Protein AF-A0A9D7YEZ4-F1 (afdb_monomer_lite)

Structure (mmCIF, N/CA/C/O backbone):
data_AF-A0A9D7YEZ4-F1
#
_entry.id   AF-A0A9D7YEZ4-F1
#
loop_
_atom_site.group_PDB
_atom_site.id
_atom_site.type_symbol
_atom_site.label_atom_id
_atom_site.label_alt_id
_atom_site.label_comp_id
_atom_site.label_asym_id
_atom_site.label_entity_id
_atom_site.label_seq_id
_atom_site.pdbx_PDB_ins_code
_atom_site.Cartn_x
_atom_site.Cartn_y
_atom_site.Cartn_z
_atom_site.occupancy
_atom_site.B_iso_or_equiv
_atom_site.auth_seq_id
_atom_site.auth_comp_id
_atom_site.auth_asym_id
_atom_site.auth_atom_id
_atom_site.pdbx_PDB_model_num
ATOM 1 N N . MET A 1 1 ? -25.980 9.505 -4.778 1.00 52.50 1 MET A N 1
ATOM 2 C CA . MET A 1 1 ? -24.551 9.150 -4.918 1.00 52.50 1 MET A CA 1
ATOM 3 C C . MET A 1 1 ? -24.246 9.021 -6.404 1.00 52.50 1 MET A C 1
ATOM 5 O O . MET A 1 1 ? -25.086 8.489 -7.119 1.00 52.50 1 MET A O 1
ATOM 9 N N . ARG A 1 2 ? -23.132 9.576 -6.894 1.00 62.50 2 ARG A N 1
ATOM 10 C CA . ARG A 1 2 ? -22.724 9.450 -8.304 1.00 62.50 2 ARG A CA 1
ATOM 11 C C . ARG A 1 2 ? -21.907 8.166 -8.451 1.00 62.50 2 ARG A C 1
ATOM 13 O O . ARG A 1 2 ? -20.919 8.016 -7.741 1.00 62.50 2 ARG A O 1
ATOM 20 N N . GLU A 1 3 ? -22.290 7.281 -9.367 1.00 63.75 3 GLU A N 1
ATOM 21 C CA . GLU A 1 3 ? -21.461 6.121 -9.703 1.00 63.75 3 GLU A CA 1
ATOM 22 C C . GLU A 1 3 ? -20.181 6.556 -10.440 1.00 63.75 3 GLU A C 1
ATOM 24 O O . GLU A 1 3 ? -20.234 7.465 -11.280 1.00 63.75 3 GLU A O 1
ATOM 29 N N . PRO A 1 4 ? -19.026 5.933 -10.148 1.00 65.00 4 PRO A N 1
ATOM 30 C CA . PRO A 1 4 ? -17.792 6.218 -10.863 1.00 65.00 4 PRO A CA 1
ATOM 31 C C . PRO A 1 4 ? -17.918 5.813 -12.331 1.00 65.00 4 PRO A C 1
ATOM 33 O O . PRO A 1 4 ? -18.404 4.729 -12.661 1.00 65.00 4 PRO A O 1
ATOM 36 N N . THR A 1 5 ? -17.435 6.678 -13.218 1.00 77.75 5 THR A N 1
ATOM 37 C CA . THR A 1 5 ? -17.322 6.371 -14.648 1.00 77.75 5 THR A CA 1
ATOM 38 C C . THR A 1 5 ? -16.279 5.275 -14.882 1.00 77.75 5 THR A C 1
ATOM 40 O O . THR A 1 5 ? -15.349 5.110 -14.093 1.00 77.75 5 THR A O 1
ATOM 43 N N . ASP A 1 6 ? -16.389 4.521 -15.977 1.00 74.62 6 ASP A N 1
ATOM 44 C CA . ASP A 1 6 ? -15.476 3.395 -16.245 1.00 74.62 6 ASP A CA 1
ATOM 45 C C . ASP A 1 6 ? -14.001 3.821 -16.345 1.00 74.62 6 ASP A C 1
ATOM 47 O O . ASP A 1 6 ? -13.102 3.076 -15.953 1.00 74.62 6 ASP A O 1
ATOM 51 N N . GLY A 1 7 ? -13.749 5.058 -16.787 1.00 72.38 7 GLY A N 1
ATOM 52 C CA . GLY A 1 7 ? -12.418 5.662 -16.767 1.00 72.38 7 GLY A CA 1
ATOM 53 C C . GLY A 1 7 ? -11.890 5.902 -15.351 1.00 72.38 7 GLY A C 1
ATOM 54 O O . GLY A 1 7 ? -10.725 5.624 -15.091 1.00 72.38 7 GLY A O 1
ATOM 55 N N . GLU A 1 8 ? -12.737 6.357 -14.424 1.00 69.94 8 GLU A N 1
ATOM 56 C CA . GLU A 1 8 ? -12.372 6.540 -13.011 1.00 69.94 8 GLU A CA 1
ATOM 57 C C . GLU A 1 8 ? -12.089 5.195 -12.339 1.00 69.94 8 GLU A C 1
ATOM 5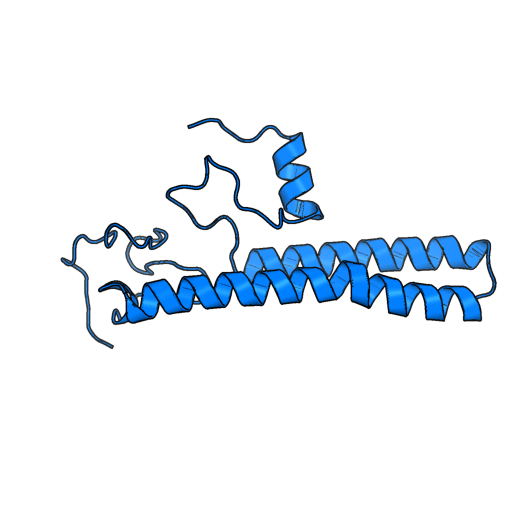9 O O . GLU A 1 8 ? -11.089 5.079 -11.644 1.00 69.94 8 GLU A O 1
ATOM 64 N N . LYS A 1 9 ? -12.874 4.151 -12.639 1.00 68.50 9 LYS A N 1
ATOM 65 C CA . LYS A 1 9 ? -12.625 2.786 -12.139 1.00 68.50 9 LYS A CA 1
ATOM 66 C C . LYS A 1 9 ? -11.270 2.236 -12.598 1.00 68.50 9 LYS A C 1
ATOM 68 O O . LYS A 1 9 ? -10.541 1.649 -11.803 1.00 68.50 9 LYS A O 1
ATOM 73 N N . LEU A 1 10 ? -10.916 2.434 -13.871 1.00 66.25 10 LEU A N 1
ATOM 74 C CA . LEU A 1 10 ? -9.612 2.037 -14.420 1.00 66.25 10 LEU A CA 1
ATOM 75 C C . LEU A 1 10 ? -8.458 2.817 -13.781 1.00 66.25 10 LEU A C 1
ATOM 77 O O . LEU A 1 10 ? -7.414 2.245 -13.469 1.00 66.25 10 LEU A O 1
ATOM 81 N N . LEU A 1 11 ? -8.647 4.119 -13.569 1.00 68.44 11 LEU A N 1
ATOM 82 C CA . LEU A 1 11 ? -7.656 4.984 -12.936 1.00 68.44 11 LEU A CA 1
ATOM 83 C C . LEU A 1 11 ? -7.490 4.645 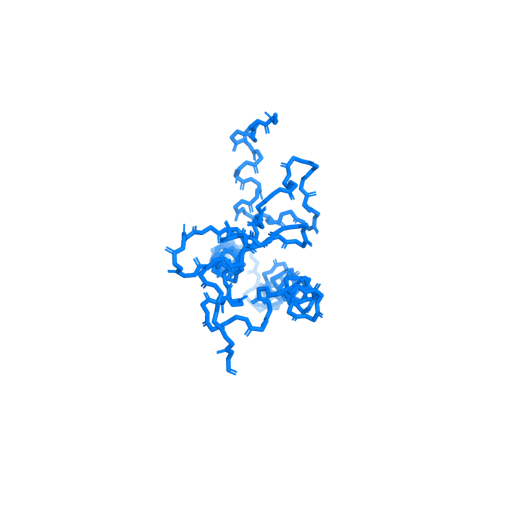-11.451 1.00 68.44 11 LEU A C 1
ATOM 85 O O . LEU A 1 11 ? -6.368 4.627 -10.959 1.00 68.44 11 LEU A O 1
ATOM 89 N N . ASP A 1 12 ? -8.565 4.294 -10.753 1.00 66.75 12 ASP A N 1
ATOM 90 C CA . ASP A 1 12 ? -8.516 3.838 -9.366 1.00 66.75 12 ASP A CA 1
ATOM 91 C C . ASP A 1 12 ? -7.806 2.483 -9.258 1.00 66.75 12 ASP A C 1
ATOM 93 O O . ASP A 1 12 ? -6.930 2.320 -8.411 1.00 66.75 12 ASP A O 1
ATOM 97 N N . LEU A 1 13 ? -8.077 1.548 -10.174 1.00 64.38 13 LEU A N 1
ATOM 98 C CA . LEU A 1 13 ? -7.395 0.251 -10.218 1.00 64.38 13 LEU A CA 1
ATOM 99 C C . LEU A 1 13 ? -5.882 0.397 -10.461 1.00 64.38 13 LEU A C 1
ATOM 101 O O . LEU A 1 13 ? -5.073 -0.321 -9.875 1.00 64.38 13 LEU A O 1
ATOM 105 N N . PHE A 1 14 ? -5.492 1.333 -11.326 1.00 61.03 14 PHE A N 1
ATOM 106 C CA . PHE A 1 14 ? -4.113 1.468 -11.792 1.00 61.03 14 PHE A CA 1
ATOM 107 C C . PHE A 1 14 ? -3.278 2.432 -10.945 1.00 61.03 14 PHE A C 1
ATOM 109 O O . PHE A 1 14 ? -2.138 2.166 -10.552 1.00 61.03 14 PHE A O 1
ATOM 116 N N . LEU A 1 15 ? -3.846 3.594 -10.655 1.00 63.03 15 LEU A N 1
ATOM 117 C CA . LEU A 1 15 ? -3.177 4.731 -10.042 1.00 63.03 15 LEU A CA 1
ATOM 118 C C . LEU A 1 15 ? -3.546 4.913 -8.577 1.00 63.03 15 LEU A C 1
ATOM 120 O O . LEU A 1 15 ? -2.834 5.686 -7.948 1.00 63.03 15 LEU A O 1
ATOM 124 N N . LEU A 1 16 ? -4.510 4.141 -8.038 1.00 64.31 16 LEU A N 1
ATOM 125 C CA . LEU A 1 16 ? -5.082 4.250 -6.688 1.00 64.31 16 LEU A CA 1
ATOM 126 C C . LEU A 1 16 ? -5.070 5.696 -6.186 1.00 64.31 16 LEU A C 1
ATOM 128 O O . LEU A 1 16 ? -4.062 6.206 -5.686 1.00 64.31 16 LEU A O 1
ATOM 132 N N . ARG A 1 17 ? -6.197 6.378 -6.356 1.00 62.81 17 ARG A N 1
ATOM 133 C CA . ARG A 1 17 ? -6.315 7.804 -6.074 1.00 62.81 17 ARG A CA 1
ATOM 134 C C . ARG A 1 17 ? -5.810 8.125 -4.667 1.00 62.81 17 ARG A C 1
ATOM 136 O O . ARG A 1 17 ? -6.326 7.658 -3.660 1.00 62.81 17 ARG A O 1
ATOM 143 N N . THR A 1 18 ? -4.814 8.999 -4.579 1.00 56.22 18 THR A N 1
ATOM 144 C CA . THR A 1 18 ? -4.239 9.398 -3.285 1.00 56.22 18 THR A CA 1
ATOM 145 C C . THR A 1 18 ? -5.225 10.153 -2.392 1.00 56.22 18 THR A C 1
ATOM 147 O O . THR A 1 18 ? -4.981 10.261 -1.189 1.00 56.22 18 THR A O 1
ATOM 150 N N . LYS A 1 19 ? -6.319 10.664 -2.970 1.00 57.22 19 LYS A N 1
ATOM 151 C CA . LYS A 1 19 ? -7.478 11.217 -2.271 1.00 57.22 19 LYS A CA 1
ATOM 152 C C . LYS A 1 19 ? -8.703 10.356 -2.533 1.00 57.22 19 LYS A C 1
ATOM 154 O O . LYS A 1 19 ? -8.983 10.015 -3.682 1.00 57.22 19 LYS A O 1
ATOM 159 N N . GLU A 1 20 ? -9.441 10.080 -1.469 1.00 60.03 20 GLU A N 1
ATOM 160 C CA . GLU A 1 20 ? -10.773 9.499 -1.570 1.00 60.03 20 GLU A CA 1
ATOM 161 C C . GLU A 1 20 ? -11.687 10.436 -2.367 1.00 60.03 20 GLU A C 1
ATOM 163 O O . GLU A 1 20 ? -11.615 11.659 -2.200 1.00 60.03 20 GLU A O 1
ATOM 168 N N . PRO A 1 21 ? -12.502 9.896 -3.280 1.00 61.09 21 PRO A N 1
ATOM 169 C CA . PRO A 1 21 ? -13.488 10.694 -3.984 1.00 61.09 21 PRO A CA 1
ATOM 170 C C . PRO A 1 21 ? -14.594 11.163 -3.025 1.00 61.09 21 PRO A C 1
ATOM 172 O O . PRO A 1 21 ? -14.966 10.440 -2.108 1.00 61.09 21 PRO A O 1
ATOM 175 N N . GLU A 1 22 ? -15.179 12.339 -3.271 1.00 55.97 22 GLU A N 1
ATOM 176 C CA . GLU A 1 22 ? -16.247 12.928 -2.431 1.00 55.97 22 GLU A CA 1
ATOM 177 C C . GLU A 1 22 ? -17.498 12.044 -2.268 1.00 55.97 22 GLU A C 1
ATOM 179 O O . GLU A 1 22 ? -18.296 12.278 -1.369 1.00 55.97 22 GLU A O 1
ATOM 184 N N . TYR A 1 23 ? -17.685 11.028 -3.115 1.00 58.69 23 TYR A N 1
ATOM 185 C CA . TYR A 1 23 ? -18.801 10.083 -3.021 1.00 58.69 23 TYR A CA 1
ATOM 186 C C . TYR A 1 23 ? -18.509 8.851 -2.144 1.00 58.69 23 TYR A C 1
ATOM 188 O O . TYR A 1 23 ? -19.416 8.056 -1.919 1.00 58.69 23 TYR A O 1
ATOM 196 N N . ALA A 1 24 ? -17.277 8.669 -1.659 1.00 56.94 24 ALA A N 1
ATOM 197 C CA . ALA A 1 24 ? -16.859 7.543 -0.818 1.00 56.94 24 ALA A CA 1
ATOM 198 C C . ALA A 1 24 ? -17.088 7.820 0.678 1.00 56.94 24 ALA A C 1
ATOM 200 O O . ALA A 1 24 ? -16.169 7.701 1.484 1.00 56.94 24 ALA A O 1
ATOM 201 N N . VAL A 1 25 ? -18.297 8.255 1.036 1.00 54.38 25 VAL A N 1
ATOM 202 C CA . VAL A 1 25 ? -18.615 8.685 2.409 1.00 54.38 25 VAL A CA 1
ATOM 203 C C . VAL A 1 25 ? -18.767 7.482 3.353 1.00 54.38 25 VAL A C 1
ATOM 205 O O . VAL A 1 25 ? -18.259 7.527 4.469 1.00 54.38 25 VAL A O 1
ATOM 208 N N . ASP A 1 26 ? -19.342 6.373 2.870 1.00 53.59 26 ASP A N 1
ATOM 209 C CA . ASP A 1 26 ? -19.787 5.263 3.734 1.00 53.59 26 ASP A CA 1
ATOM 210 C C . ASP A 1 26 ? -18.978 3.960 3.603 1.00 53.59 26 ASP A C 1
ATOM 212 O O . ASP A 1 26 ? -19.196 3.011 4.349 1.00 53.59 26 ASP A O 1
ATOM 216 N N . MET A 1 27 ? -18.022 3.878 2.672 1.00 54.56 27 MET A N 1
ATOM 217 C CA . MET A 1 27 ? -17.270 2.641 2.420 1.00 54.56 27 MET A CA 1
ATOM 218 C C . MET A 1 27 ? -15.796 2.929 2.111 1.00 54.56 27 MET A C 1
ATOM 220 O O . MET A 1 27 ? -15.498 3.742 1.229 1.00 54.56 27 MET A O 1
ATOM 224 N N . PRO A 1 28 ? -14.849 2.268 2.802 1.00 59.72 28 PRO A N 1
ATOM 225 C CA . PRO A 1 28 ? -13.434 2.412 2.521 1.00 59.72 28 PRO A CA 1
ATOM 226 C C . PRO A 1 28 ? -13.140 1.862 1.124 1.00 59.72 28 PRO A C 1
ATOM 228 O O . PRO A 1 28 ? -13.265 0.672 0.852 1.00 59.72 28 PRO A O 1
ATOM 231 N N . PHE A 1 29 ? -12.719 2.748 0.223 1.00 61.00 29 PHE A N 1
ATOM 232 C CA . PHE A 1 29 ? -12.324 2.379 -1.142 1.00 61.00 29 PHE A CA 1
ATOM 233 C C . PHE A 1 29 ? -11.026 1.556 -1.192 1.00 61.00 29 PHE A C 1
ATOM 235 O O . PHE A 1 29 ? -10.739 0.892 -2.190 1.00 61.00 29 PHE A O 1
ATOM 242 N N . TYR A 1 30 ? -10.230 1.598 -0.122 1.00 69.12 30 TYR A N 1
ATOM 243 C CA . TYR A 1 30 ? -8.909 0.986 -0.057 1.00 69.12 30 TYR A CA 1
ATOM 244 C C . TYR A 1 30 ? -8.867 -0.057 1.053 1.00 69.12 30 TYR A C 1
ATOM 246 O O . TYR A 1 30 ? -8.979 0.280 2.225 1.00 69.12 30 TYR A O 1
ATOM 254 N N . THR A 1 31 ? -8.667 -1.317 0.675 1.00 80.06 31 THR A N 1
ATOM 255 C CA . THR A 1 31 ? -8.305 -2.400 1.589 1.00 80.06 31 THR A CA 1
ATOM 256 C C . THR A 1 31 ? -6.820 -2.686 1.425 1.00 80.06 31 THR A C 1
ATOM 258 O O . THR A 1 31 ? -6.214 -2.376 0.396 1.00 80.06 31 THR A O 1
ATOM 261 N N . THR A 1 32 ? -6.203 -3.331 2.409 1.00 84.00 32 THR A N 1
ATOM 262 C CA . THR A 1 32 ? -4.823 -3.825 2.234 1.00 84.00 32 THR A CA 1
ATOM 263 C C . THR A 1 32 ? -4.678 -4.697 0.984 1.00 84.00 32 THR A C 1
ATOM 265 O O . THR A 1 32 ? -3.686 -4.570 0.266 1.00 84.00 32 THR A O 1
ATOM 268 N N . GLY A 1 33 ? -5.688 -5.513 0.665 1.00 81.94 33 GLY A N 1
ATOM 269 C CA . GLY A 1 33 ? -5.733 -6.304 -0.563 1.00 81.94 33 GLY A CA 1
ATOM 270 C C . GLY A 1 33 ? -5.669 -5.452 -1.834 1.00 81.94 33 GLY A C 1
ATOM 271 O O . GLY A 1 33 ? -4.849 -5.733 -2.710 1.00 81.94 33 GLY A O 1
ATOM 272 N N . SER A 1 34 ? -6.471 -4.385 -1.935 1.00 82.19 34 SER A N 1
ATOM 273 C CA . SER A 1 34 ? -6.456 -3.514 -3.120 1.00 82.19 34 SER A CA 1
ATOM 274 C C . SER A 1 34 ? -5.156 -2.710 -3.244 1.00 82.19 34 SER A C 1
ATOM 276 O O . SER A 1 34 ? -4.641 -2.548 -4.353 1.00 82.19 34 SER A O 1
ATOM 278 N N . ILE A 1 35 ? -4.561 -2.300 -2.118 1.00 85.75 35 ILE A N 1
ATOM 279 C CA . ILE A 1 35 ? -3.247 -1.640 -2.079 1.00 85.75 35 ILE A CA 1
ATOM 280 C C . ILE A 1 35 ? -2.159 -2.565 -2.639 1.00 85.75 35 ILE A C 1
ATOM 282 O O . ILE A 1 35 ? -1.384 -2.158 -3.511 1.00 85.75 35 ILE A O 1
ATOM 286 N N . VAL A 1 36 ? -2.112 -3.819 -2.176 1.00 87.38 36 VAL A N 1
ATOM 287 C CA . VAL A 1 36 ? -1.132 -4.811 -2.642 1.00 87.38 36 VAL A CA 1
ATOM 288 C C . VAL A 1 36 ? -1.357 -5.156 -4.115 1.00 87.38 36 VAL A C 1
ATOM 290 O O . VAL A 1 36 ? -0.395 -5.199 -4.884 1.00 87.38 36 VAL A O 1
ATOM 293 N N . ALA A 1 37 ? -2.608 -5.348 -4.540 1.00 86.31 37 ALA A N 1
ATOM 294 C CA . ALA A 1 37 ? -2.936 -5.674 -5.926 1.00 86.31 37 ALA A CA 1
ATOM 295 C C . ALA A 1 37 ? -2.458 -4.589 -6.904 1.00 86.31 37 ALA A C 1
ATOM 297 O O . ALA A 1 37 ? -1.806 -4.896 -7.905 1.00 86.31 37 ALA A O 1
ATOM 298 N N . ALA A 1 38 ? -2.706 -3.315 -6.596 1.00 84.06 38 ALA A N 1
ATOM 299 C CA . ALA A 1 38 ? -2.241 -2.217 -7.438 1.00 84.06 38 ALA A CA 1
ATOM 300 C C . ALA A 1 38 ? -0.711 -2.085 -7.441 1.00 84.06 38 ALA A C 1
ATOM 302 O O . ALA A 1 38 ? -0.121 -1.777 -8.477 1.00 84.06 38 ALA A O 1
ATOM 303 N N . ALA A 1 39 ? -0.048 -2.338 -6.306 1.00 88.38 39 ALA A N 1
ATOM 304 C CA . ALA A 1 39 ? 1.412 -2.344 -6.234 1.00 88.38 39 ALA A CA 1
ATOM 305 C C . ALA A 1 39 ? 2.007 -3.407 -7.172 1.00 88.38 39 ALA A C 1
ATOM 307 O O . ALA A 1 39 ? 2.891 -3.101 -7.974 1.00 88.38 39 ALA A O 1
ATOM 308 N N . LEU A 1 40 ? 1.473 -4.633 -7.128 1.00 89.69 40 LEU A N 1
ATOM 309 C CA . LEU A 1 40 ? 1.883 -5.724 -8.014 1.00 89.69 40 LEU A CA 1
ATOM 310 C C . LEU A 1 40 ? 1.632 -5.387 -9.487 1.00 89.69 40 LEU A C 1
ATOM 312 O O . LEU A 1 40 ? 2.513 -5.600 -10.319 1.00 89.69 40 LEU A O 1
ATOM 316 N N . MET A 1 41 ? 0.472 -4.808 -9.807 1.00 89.12 41 MET A N 1
ATOM 317 C CA . MET A 1 41 ? 0.141 -4.392 -11.170 1.00 89.12 41 MET A CA 1
ATOM 318 C C . MET A 1 41 ? 1.140 -3.356 -11.707 1.00 89.12 41 MET A C 1
ATOM 320 O O . MET A 1 41 ? 1.647 -3.509 -12.818 1.00 89.12 41 MET A O 1
ATOM 324 N N . ARG A 1 42 ? 1.499 -2.340 -10.910 1.00 86.62 42 ARG A N 1
ATOM 325 C CA . ARG A 1 42 ? 2.507 -1.336 -11.296 1.00 86.62 42 ARG A CA 1
ATOM 326 C C . ARG A 1 42 ? 3.873 -1.959 -11.511 1.00 86.62 42 ARG A C 1
ATOM 328 O O . ARG A 1 42 ? 4.513 -1.671 -12.516 1.00 86.62 42 ARG A O 1
ATOM 335 N N . VAL A 1 43 ? 4.311 -2.820 -10.595 1.00 90.62 43 VAL A N 1
ATOM 336 C CA . VAL A 1 43 ? 5.603 -3.508 -10.709 1.00 90.62 43 VAL A CA 1
ATOM 337 C C . VAL A 1 43 ? 5.652 -4.361 -11.975 1.00 90.62 43 VAL A C 1
ATOM 339 O O . VAL A 1 43 ? 6.640 -4.295 -12.703 1.00 90.62 43 VAL A O 1
ATOM 342 N N . ALA A 1 44 ? 4.583 -5.096 -12.291 1.00 91.94 44 ALA A N 1
ATOM 343 C CA . ALA A 1 44 ? 4.503 -5.895 -13.510 1.00 91.94 44 ALA A CA 1
ATOM 344 C C . ALA A 1 44 ? 4.635 -5.026 -14.773 1.00 91.94 44 ALA A C 1
ATOM 346 O O . ALA A 1 44 ? 5.434 -5.329 -15.658 1.00 91.94 44 ALA A O 1
ATOM 347 N N . ILE A 1 45 ? 3.912 -3.908 -14.834 1.00 91.50 45 ILE A N 1
ATOM 348 C CA . ILE A 1 45 ? 3.919 -3.008 -15.995 1.00 91.50 45 ILE A CA 1
ATOM 349 C C . ILE A 1 45 ? 5.262 -2.300 -16.151 1.00 91.50 45 ILE A C 1
ATOM 351 O O . ILE A 1 45 ? 5.805 -2.244 -17.253 1.00 91.50 45 ILE A O 1
ATOM 355 N N . LEU A 1 46 ? 5.829 -1.803 -15.054 1.00 91.94 46 LEU A N 1
ATOM 356 C CA . LEU A 1 46 ? 7.154 -1.187 -15.048 1.00 91.94 46 LEU A CA 1
ATOM 357 C C . LEU A 1 46 ? 8.246 -2.197 -15.419 1.00 91.94 46 LEU A C 1
ATOM 359 O O . LEU A 1 46 ? 9.189 -1.840 -16.125 1.00 91.94 46 LEU A O 1
ATOM 363 N N . GLY A 1 47 ? 8.104 -3.456 -15.000 1.00 91.81 47 GLY A N 1
ATOM 364 C CA . GLY A 1 47 ? 8.985 -4.551 -15.398 1.00 91.81 47 GLY A CA 1
ATOM 365 C C . GLY A 1 47 ? 8.950 -4.794 -16.907 1.00 91.81 47 GLY A C 1
ATOM 366 O O . GLY A 1 47 ? 9.994 -4.770 -17.557 1.00 91.81 47 GLY A O 1
ATOM 367 N N . VAL A 1 48 ? 7.753 -4.939 -17.487 1.00 94.31 48 VAL A N 1
ATOM 368 C CA . VAL A 1 48 ? 7.576 -5.102 -18.942 1.00 94.31 48 VAL A CA 1
ATOM 369 C C . VAL A 1 48 ? 8.118 -3.891 -19.708 1.00 94.31 48 VAL A C 1
ATOM 371 O O . VAL A 1 48 ? 8.848 -4.059 -20.685 1.00 94.31 48 VAL A O 1
ATOM 374 N N . ALA A 1 49 ? 7.834 -2.672 -19.243 1.00 93.12 49 ALA A N 1
ATOM 375 C CA . ALA A 1 49 ? 8.342 -1.447 -19.855 1.00 93.12 49 ALA A CA 1
ATOM 376 C C . ALA A 1 49 ? 9.876 -1.377 -19.817 1.00 93.12 49 ALA A C 1
ATOM 378 O O . ALA A 1 49 ? 10.501 -0.987 -20.801 1.00 93.12 49 ALA A O 1
ATOM 379 N N . SER A 1 50 ? 10.490 -1.812 -18.713 1.00 92.62 50 SER A N 1
ATOM 380 C CA . SER A 1 50 ? 11.949 -1.863 -18.568 1.00 92.62 50 SER A CA 1
ATOM 381 C C . SER A 1 50 ? 12.580 -2.880 -19.523 1.00 92.62 50 SER A C 1
ATOM 383 O O . SER A 1 50 ? 13.609 -2.587 -20.130 1.00 92.62 50 SER A O 1
ATOM 385 N N . ILE A 1 51 ? 11.949 -4.044 -19.724 1.00 93.00 51 ILE A N 1
ATOM 386 C CA . ILE A 1 51 ? 12.407 -5.040 -20.706 1.00 93.00 51 ILE A CA 1
ATOM 387 C C . ILE A 1 51 ? 12.365 -4.451 -22.119 1.00 93.00 51 ILE A C 1
ATOM 389 O O . ILE A 1 51 ? 13.358 -4.528 -22.840 1.00 93.00 51 ILE A O 1
ATOM 393 N N . ILE A 1 52 ? 11.258 -3.812 -22.503 1.00 93.94 52 ILE A N 1
ATOM 394 C CA . ILE A 1 52 ? 11.134 -3.161 -23.814 1.00 93.94 52 ILE A CA 1
ATOM 395 C C . ILE A 1 52 ? 12.201 -2.071 -23.974 1.00 93.94 52 ILE A C 1
ATOM 397 O O . ILE A 1 52 ? 12.877 -2.033 -24.998 1.00 93.94 52 ILE A O 1
ATOM 401 N N . LEU A 1 53 ? 12.413 -1.230 -22.956 1.00 92.88 53 LEU A N 1
ATOM 402 C CA . LEU A 1 53 ? 13.402 -0.149 -22.994 1.00 92.88 53 LEU A CA 1
ATOM 403 C C . LEU A 1 53 ? 14.837 -0.670 -23.174 1.00 92.88 53 LEU A C 1
ATOM 405 O O . LEU A 1 53 ? 15.639 -0.035 -23.858 1.00 92.88 53 LEU A O 1
ATOM 409 N N . SER A 1 54 ? 15.147 -1.850 -22.624 1.00 93.25 54 SER A N 1
ATOM 410 C CA . SER A 1 54 ? 16.463 -2.489 -22.769 1.00 93.25 54 SER A CA 1
ATOM 411 C C . SER A 1 54 ? 16.821 -2.873 -24.209 1.00 93.25 54 SER A C 1
ATOM 413 O O . SER A 1 54 ? 17.994 -3.066 -24.506 1.00 93.25 54 SER A O 1
ATOM 415 N N . GLN A 1 55 ? 15.848 -2.918 -25.126 1.00 92.94 55 GLN A N 1
ATOM 416 C CA . GLN A 1 55 ? 16.116 -3.130 -26.554 1.00 92.94 55 GLN A CA 1
ATOM 417 C C . GLN A 1 55 ? 16.694 -1.892 -27.255 1.00 92.94 55 GLN A C 1
ATOM 419 O O . GLN A 1 55 ? 17.289 -2.019 -28.322 1.00 92.94 55 GLN A O 1
ATOM 424 N N . TRP A 1 56 ? 16.528 -0.703 -26.667 1.00 92.31 56 TRP A N 1
ATOM 425 C CA . TRP A 1 56 ? 16.893 0.579 -27.281 1.00 92.31 56 TRP A CA 1
ATOM 426 C C . TRP A 1 56 ? 18.052 1.280 -26.564 1.00 92.31 56 TRP A C 1
ATOM 428 O O . TRP A 1 56 ? 18.665 2.187 -27.123 1.00 92.31 56 TRP A O 1
ATOM 438 N N . MET A 1 57 ? 18.343 0.898 -25.318 1.00 91.12 57 MET A N 1
ATOM 439 C CA . MET A 1 57 ? 19.314 1.555 -24.441 1.00 91.12 57 MET A CA 1
ATOM 440 C C . MET A 1 57 ? 20.249 0.543 -23.777 1.00 91.12 57 MET A C 1
ATOM 442 O O . MET A 1 57 ? 19.880 -0.609 -23.573 1.00 91.12 57 MET A O 1
ATOM 446 N N . ASP A 1 58 ? 21.432 1.003 -23.353 1.00 93.00 58 ASP A N 1
ATOM 447 C CA . ASP A 1 58 ? 22.382 0.185 -22.590 1.00 93.00 58 ASP A CA 1
ATOM 448 C C . ASP A 1 58 ? 21.719 -0.468 -21.369 1.00 93.00 58 ASP A C 1
ATOM 450 O O . ASP A 1 58 ? 21.184 0.224 -20.493 1.00 93.00 58 ASP A O 1
ATOM 454 N N . SER A 1 59 ? 21.854 -1.791 -21.252 1.00 89.50 59 SER A N 1
ATOM 455 C CA . SER A 1 59 ? 21.258 -2.587 -20.174 1.00 89.50 59 SER A CA 1
ATOM 456 C C . SER A 1 59 ? 21.626 -2.075 -18.780 1.00 89.50 59 SER A C 1
ATOM 458 O O . SER A 1 59 ? 20.782 -2.057 -17.890 1.00 89.50 59 SER A O 1
ATOM 460 N N . THR A 1 60 ? 22.855 -1.583 -18.588 1.00 92.62 60 THR A N 1
ATOM 461 C CA . THR A 1 60 ? 23.302 -1.010 -17.308 1.00 92.62 60 THR A CA 1
ATOM 462 C C . THR A 1 60 ? 22.516 0.246 -16.931 1.00 92.62 60 THR A C 1
ATOM 464 O O . THR A 1 60 ? 22.153 0.421 -15.770 1.00 92.62 60 THR A O 1
ATOM 467 N N . LYS A 1 61 ? 22.223 1.125 -17.899 1.00 92.31 61 LYS A N 1
ATOM 468 C CA . LYS A 1 61 ? 21.447 2.352 -17.652 1.00 92.31 61 LYS A CA 1
ATOM 469 C C . LYS A 1 61 ? 19.983 2.017 -17.388 1.00 92.31 61 LYS A C 1
ATOM 471 O O . LYS A 1 61 ? 19.397 2.561 -16.455 1.00 92.31 61 LYS A O 1
ATOM 476 N N . VAL A 1 62 ? 19.418 1.097 -18.172 1.00 93.31 62 VAL A N 1
ATOM 477 C CA . VAL A 1 62 ? 18.035 0.635 -17.997 1.00 93.31 62 VAL A CA 1
ATOM 478 C C . VAL A 1 62 ? 17.846 -0.045 -16.647 1.00 93.31 62 VAL A C 1
ATOM 480 O O . VAL A 1 62 ? 16.841 0.205 -15.995 1.00 93.31 62 VAL A O 1
ATOM 483 N N . TRP A 1 63 ? 18.822 -0.824 -16.178 1.00 90.75 63 TRP A N 1
ATOM 484 C CA . TRP A 1 63 ? 18.775 -1.453 -14.858 1.00 90.75 63 TRP A CA 1
ATOM 485 C C . TRP A 1 63 ? 18.642 -0.430 -13.723 1.00 90.75 63 TRP A C 1
ATOM 487 O O . TRP A 1 63 ? 17.741 -0.531 -12.890 1.00 90.75 63 TRP A O 1
ATOM 497 N N . TRP A 1 64 ? 19.502 0.594 -13.712 1.00 93.06 64 TRP A N 1
ATOM 498 C CA . TRP A 1 64 ? 19.431 1.663 -12.712 1.00 93.06 64 TRP A CA 1
ATOM 499 C C . TRP A 1 64 ? 18.132 2.461 -12.806 1.00 93.06 64 TRP A C 1
ATOM 501 O O . TRP A 1 64 ? 17.511 2.743 -11.780 1.00 93.06 64 TRP A O 1
ATOM 511 N N . PHE A 1 65 ? 17.698 2.786 -14.026 1.00 92.69 65 PHE A N 1
ATOM 512 C CA . PHE A 1 65 ? 16.438 3.485 -14.244 1.00 92.69 65 PHE A CA 1
ATOM 513 C C . PHE A 1 65 ? 15.253 2.666 -13.718 1.00 92.69 65 PHE A C 1
ATOM 515 O O . PHE A 1 65 ? 14.458 3.177 -12.935 1.00 92.69 65 PHE A O 1
ATOM 522 N N . ALA A 1 66 ? 15.193 1.374 -14.048 1.00 92.50 66 ALA A N 1
ATOM 523 C CA . ALA A 1 66 ? 14.154 0.458 -13.595 1.00 92.50 66 ALA A CA 1
ATOM 524 C C . ALA A 1 66 ? 14.080 0.378 -12.065 1.00 92.50 66 ALA A C 1
ATOM 526 O O . ALA A 1 66 ? 12.984 0.439 -11.516 1.00 92.50 66 ALA A O 1
ATOM 527 N N . MET A 1 67 ? 15.217 0.303 -11.363 1.00 92.94 67 MET A N 1
ATOM 528 C CA . MET A 1 67 ? 15.240 0.292 -9.893 1.00 92.94 67 MET A CA 1
ATOM 529 C C . MET A 1 67 ? 14.643 1.567 -9.294 1.00 92.94 67 MET A C 1
ATOM 531 O O . MET A 1 67 ? 13.786 1.493 -8.412 1.00 92.94 67 MET A O 1
ATOM 535 N N . ILE A 1 68 ? 15.045 2.734 -9.804 1.00 94.38 68 ILE A N 1
ATOM 536 C CA . ILE A 1 68 ? 14.523 4.023 -9.335 1.00 94.38 68 ILE A CA 1
ATOM 537 C C . ILE A 1 68 ? 13.023 4.124 -9.626 1.00 94.38 68 ILE A C 1
ATOM 539 O O . ILE A 1 68 ? 12.250 4.505 -8.750 1.00 94.38 68 ILE A O 1
ATOM 543 N N . THR A 1 69 ? 12.589 3.754 -10.832 1.00 91.31 69 THR A N 1
ATOM 544 C CA . THR A 1 69 ? 11.181 3.832 -11.233 1.00 91.31 69 THR A CA 1
ATOM 545 C C . THR A 1 69 ? 10.306 2.848 -10.458 1.00 91.31 69 THR A C 1
ATOM 547 O O . THR A 1 69 ? 9.232 3.229 -9.996 1.00 91.31 69 THR A O 1
ATOM 550 N N . LEU A 1 70 ? 10.753 1.607 -10.256 1.00 91.56 70 LEU A N 1
ATOM 551 C CA . LEU A 1 70 ? 10.029 0.612 -9.459 1.00 91.56 70 LEU A CA 1
ATOM 552 C C . LEU A 1 70 ? 9.862 1.068 -8.012 1.00 91.56 70 LEU A C 1
ATOM 554 O O . LEU A 1 70 ? 8.781 0.916 -7.443 1.00 91.56 70 LEU A O 1
ATOM 558 N N . TRP A 1 71 ? 10.895 1.673 -7.428 1.00 90.62 71 TRP A N 1
ATOM 559 C CA . TRP A 1 71 ? 10.799 2.205 -6.077 1.00 90.62 71 TRP A CA 1
ATOM 560 C C . TRP A 1 71 ? 9.878 3.431 -6.011 1.00 90.62 71 TRP A C 1
ATOM 562 O O . TRP A 1 71 ? 8.927 3.439 -5.234 1.00 90.62 71 TRP A O 1
ATOM 572 N N . ALA A 1 72 ? 10.103 4.436 -6.863 1.00 89.81 72 ALA A N 1
ATOM 573 C CA . ALA A 1 72 ? 9.387 5.710 -6.816 1.00 89.81 72 ALA A CA 1
ATOM 574 C C . ALA A 1 72 ? 7.917 5.614 -7.263 1.00 89.81 72 ALA A C 1
ATOM 576 O O . ALA A 1 72 ? 7.064 6.299 -6.706 1.00 89.81 72 ALA A O 1
ATOM 577 N N . ILE A 1 73 ? 7.611 4.783 -8.264 1.00 88.69 73 ILE A N 1
ATOM 578 C CA . ILE A 1 73 ? 6.269 4.684 -8.863 1.00 88.69 73 ILE A CA 1
ATOM 579 C C . ILE A 1 73 ? 5.547 3.398 -8.444 1.00 88.69 73 ILE A C 1
ATOM 581 O O . ILE A 1 73 ? 4.321 3.380 -8.356 1.00 88.69 73 ILE A O 1
ATOM 585 N N . GLY A 1 74 ? 6.271 2.315 -8.161 1.00 87.25 74 GLY A N 1
ATOM 586 C CA . GLY A 1 74 ? 5.671 1.070 -7.680 1.00 87.25 74 GLY A CA 1
ATOM 587 C C . GLY A 1 74 ? 5.473 1.082 -6.166 1.00 87.25 74 GLY A C 1
ATOM 588 O O . GLY A 1 74 ? 4.343 1.104 -5.677 1.00 87.25 74 GLY A O 1
ATOM 589 N N . VAL A 1 75 ? 6.586 1.075 -5.430 1.00 87.94 75 VAL A N 1
ATOM 590 C CA . VAL A 1 75 ? 6.607 0.812 -3.981 1.00 87.94 75 VAL A CA 1
ATOM 591 C C . VAL A 1 75 ? 6.176 2.024 -3.157 1.00 87.94 75 VAL A C 1
ATOM 593 O O . VAL A 1 75 ? 5.300 1.904 -2.302 1.00 87.94 75 VAL A O 1
ATOM 596 N N . PHE A 1 76 ? 6.750 3.199 -3.413 1.00 88.12 76 PHE A N 1
ATOM 597 C CA . PHE A 1 76 ? 6.496 4.413 -2.636 1.00 88.12 76 PHE A CA 1
ATOM 598 C C . PHE A 1 76 ? 5.004 4.793 -2.526 1.00 88.12 76 PHE A C 1
ATOM 600 O O . PHE A 1 76 ? 4.533 5.004 -1.405 1.00 88.12 76 PHE A O 1
ATOM 607 N N . PRO A 1 77 ? 4.205 4.830 -3.614 1.00 85.56 77 PRO A N 1
ATOM 608 C CA . PRO A 1 77 ? 2.785 5.155 -3.492 1.00 85.56 77 PRO A CA 1
ATOM 609 C C . PRO A 1 77 ? 1.975 4.055 -2.797 1.00 85.56 77 PRO A C 1
ATOM 611 O O . PRO A 1 77 ? 0.946 4.356 -2.197 1.00 85.56 77 PRO A O 1
ATOM 614 N N . ALA A 1 78 ? 2.398 2.790 -2.867 1.00 86.94 78 ALA A N 1
ATOM 615 C CA . ALA A 1 78 ? 1.752 1.713 -2.118 1.00 86.94 78 ALA A CA 1
ATOM 616 C C . ALA A 1 78 ? 2.000 1.872 -0.611 1.00 86.94 78 ALA A C 1
ATOM 618 O O . ALA A 1 78 ? 1.062 1.791 0.179 1.00 86.94 78 ALA A O 1
ATOM 619 N N . TRP A 1 79 ? 3.238 2.190 -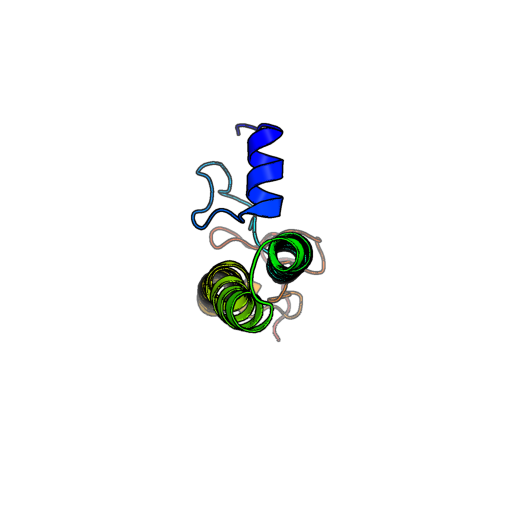0.226 1.00 88.56 79 TRP A N 1
ATOM 620 C CA . TRP A 1 79 ? 3.604 2.468 1.162 1.00 88.56 79 TRP A CA 1
ATOM 621 C C . TRP A 1 79 ? 2.844 3.671 1.738 1.00 88.56 79 TRP A C 1
ATOM 623 O O . TRP A 1 79 ? 2.239 3.562 2.802 1.00 88.56 79 TRP A O 1
ATOM 633 N N . LEU A 1 80 ? 2.786 4.788 1.004 1.00 88.31 80 LEU A N 1
ATOM 634 C CA . LEU A 1 80 ? 2.060 5.986 1.440 1.00 88.31 80 LEU A CA 1
ATOM 635 C C . LEU A 1 80 ? 0.565 5.712 1.677 1.00 88.31 80 LEU A C 1
ATOM 637 O O . LEU A 1 80 ? -0.031 6.234 2.617 1.00 88.31 80 LEU A O 1
ATOM 641 N N . GLN A 1 81 ? -0.054 4.901 0.821 1.00 83.69 81 GLN A N 1
ATOM 642 C CA . GLN A 1 81 ? -1.458 4.524 0.980 1.00 83.69 81 GLN A CA 1
ATOM 643 C C . GLN A 1 81 ? -1.681 3.561 2.135 1.00 83.69 81 GLN A C 1
ATOM 645 O O . GLN A 1 81 ? -2.640 3.730 2.882 1.00 83.69 81 GLN A O 1
ATOM 650 N N . TYR A 1 82 ? -0.785 2.590 2.305 1.00 87.69 82 TYR A N 1
ATOM 651 C CA . TYR A 1 82 ? -0.819 1.690 3.447 1.00 87.69 82 TYR A CA 1
ATOM 652 C C . TYR A 1 82 ? -0.772 2.471 4.763 1.00 87.69 82 TYR A C 1
ATOM 654 O O . TYR A 1 82 ? -1.572 2.212 5.657 1.00 87.69 82 TYR A O 1
ATOM 662 N N . GLN A 1 83 ? 0.093 3.484 4.849 1.00 89.75 83 GLN A N 1
ATOM 663 C CA . GLN A 1 83 ? 0.190 4.331 6.032 1.00 89.75 83 GLN A CA 1
ATOM 664 C C . GLN A 1 83 ? -1.112 5.100 6.308 1.00 89.75 83 GLN A C 1
ATOM 666 O O . GLN A 1 83 ? -1.610 5.067 7.428 1.00 89.75 83 GLN A O 1
ATOM 671 N N . ARG A 1 84 ? -1.731 5.707 5.287 1.00 85.75 84 ARG A N 1
ATOM 672 C CA . ARG A 1 84 ? -3.030 6.396 5.440 1.00 85.75 84 ARG A CA 1
ATOM 673 C C . ARG A 1 84 ? -4.171 5.460 5.829 1.00 85.75 84 ARG A C 1
ATOM 675 O O . ARG A 1 84 ? -5.031 5.845 6.616 1.00 85.75 84 ARG A O 1
ATOM 682 N N . PHE A 1 85 ? -4.201 4.257 5.259 1.00 86.44 85 PHE A N 1
ATOM 683 C CA . PHE A 1 85 ? -5.171 3.234 5.642 1.00 86.44 85 PHE A CA 1
ATOM 684 C C . PHE A 1 85 ? -4.994 2.867 7.117 1.00 86.44 85 PHE A C 1
ATOM 686 O O . PHE A 1 85 ? -5.964 2.852 7.868 1.00 86.44 85 PHE A O 1
ATOM 693 N N . HIS A 1 86 ? -3.751 2.663 7.554 1.00 88.56 86 HIS A N 1
ATOM 694 C CA . HIS A 1 86 ? -3.450 2.342 8.943 1.00 88.56 86 HIS A CA 1
ATOM 695 C C . HIS A 1 86 ? -3.874 3.460 9.907 1.00 88.56 86 HIS A C 1
ATOM 697 O O . HIS A 1 86 ? -4.553 3.179 10.886 1.00 88.56 86 HIS A O 1
ATOM 703 N N . GLU A 1 87 ? -3.592 4.726 9.580 1.00 88.75 87 GLU A N 1
ATOM 704 C CA . GLU A 1 87 ? -4.043 5.888 10.366 1.00 88.75 87 GLU A CA 1
ATOM 705 C C . GLU A 1 87 ? -5.578 5.965 10.488 1.00 88.75 87 GLU A C 1
ATOM 707 O O . GLU A 1 87 ? -6.111 6.408 11.506 1.00 88.75 87 GLU A O 1
ATOM 712 N N . LYS A 1 88 ? -6.323 5.555 9.452 1.00 84.75 88 LYS A N 1
ATOM 713 C CA . LYS A 1 88 ? -7.794 5.489 9.504 1.00 84.75 88 LYS A CA 1
ATOM 714 C C . LYS A 1 88 ? -8.284 4.356 10.395 1.00 84.75 88 LYS A C 1
ATOM 716 O O . LYS A 1 88 ? -9.202 4.565 11.184 1.00 84.75 88 LYS A O 1
ATOM 721 N N . ILE A 1 89 ? -7.672 3.182 10.277 1.00 87.81 89 ILE A N 1
ATOM 722 C CA . ILE A 1 89 ? -7.981 2.028 11.121 1.00 87.81 89 ILE A CA 1
ATOM 723 C C . ILE A 1 89 ? -7.692 2.332 12.587 1.00 87.81 89 ILE A C 1
ATOM 725 O O . ILE A 1 89 ? -8.502 1.977 13.436 1.00 87.81 89 ILE A O 1
ATOM 729 N N . GLU A 1 90 ? -6.590 3.013 12.887 1.00 88.50 90 GLU A N 1
ATOM 730 C CA . GLU A 1 90 ? -6.240 3.436 14.245 1.00 88.50 90 GLU A CA 1
ATOM 731 C C . GLU A 1 90 ? -7.327 4.351 14.826 1.00 88.50 90 GLU A C 1
ATOM 733 O O . GLU A 1 90 ? -7.857 4.072 15.896 1.00 88.50 90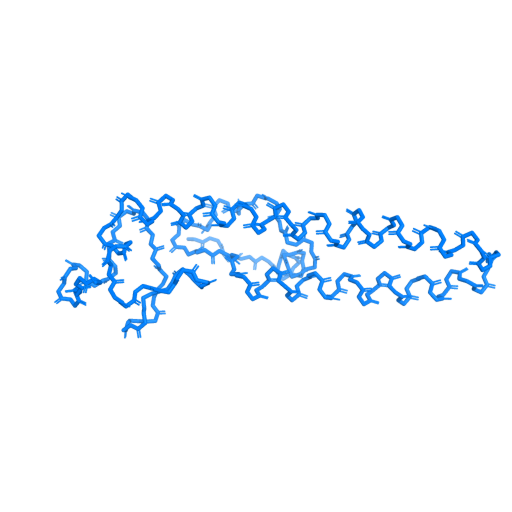 GLU A O 1
ATOM 738 N N . LYS A 1 91 ? -7.797 5.345 14.058 1.00 87.00 91 LYS A N 1
ATOM 739 C CA . LYS A 1 91 ? -8.926 6.202 14.468 1.00 87.00 91 LYS A CA 1
ATOM 740 C C . LYS A 1 91 ? -10.217 5.427 14.732 1.00 87.00 91 LYS A C 1
ATOM 742 O O . LYS A 1 91 ? -10.913 5.741 15.693 1.00 87.00 91 LYS A O 1
ATOM 747 N N . ILE A 1 92 ? -10.541 4.433 13.904 1.00 85.81 92 ILE A N 1
ATOM 748 C CA . ILE A 1 92 ? -11.711 3.564 14.126 1.00 85.81 92 ILE A CA 1
ATOM 749 C C . ILE A 1 92 ? -11.504 2.722 15.387 1.00 85.81 92 ILE A C 1
ATOM 751 O O . ILE A 1 92 ? -12.434 2.534 16.169 1.00 85.81 92 ILE A O 1
ATOM 755 N N . THR A 1 93 ? -10.286 2.223 15.587 1.00 86.81 93 THR A N 1
ATOM 756 C CA . THR A 1 93 ? -9.948 1.334 16.699 1.00 86.81 93 THR A CA 1
ATOM 757 C C . THR A 1 93 ? -10.034 2.058 18.042 1.00 86.81 93 THR A C 1
ATOM 759 O O . THR A 1 93 ? -10.602 1.512 18.984 1.00 86.81 93 THR A O 1
ATOM 762 N N . ASP A 1 94 ? -9.553 3.299 18.103 1.00 86.94 94 ASP A N 1
ATOM 763 C CA . ASP A 1 94 ? -9.538 4.107 19.325 1.00 86.94 94 ASP A CA 1
ATOM 764 C C . ASP A 1 94 ? -10.845 4.885 19.549 1.00 86.94 94 ASP A C 1
ATOM 766 O O . ASP A 1 94 ? -11.203 5.198 20.684 1.00 86.94 94 ASP A O 1
ATOM 770 N N . GLY A 1 95 ? -11.554 5.230 18.470 1.00 82.38 95 GLY A N 1
ATOM 771 C CA . GLY A 1 95 ? -12.697 6.144 18.498 1.00 82.38 95 GLY A CA 1
ATOM 772 C C . GLY A 1 95 ? -14.075 5.487 18.456 1.00 82.38 95 GLY A C 1
ATOM 773 O O . GLY A 1 95 ? -15.069 6.192 18.621 1.00 82.38 95 GLY A O 1
ATOM 774 N N . THR A 1 96 ? -14.174 4.172 18.222 1.00 86.00 96 THR A N 1
ATOM 775 C CA . THR A 1 96 ? -15.468 3.495 18.020 1.00 86.00 96 THR A CA 1
ATOM 776 C C . THR A 1 96 ? -15.611 2.212 18.835 1.00 86.00 96 THR A C 1
ATOM 778 O O . THR A 1 96 ? -14.636 1.523 19.133 1.00 86.00 96 THR A O 1
ATOM 781 N N . LEU A 1 97 ? -16.861 1.825 19.120 1.00 85.44 97 LEU A N 1
ATOM 782 C CA . LEU A 1 97 ? -17.182 0.527 19.730 1.00 85.44 97 LEU A CA 1
ATOM 783 C C . LEU A 1 97 ? -16.651 -0.645 18.890 1.00 85.44 97 LEU A C 1
ATOM 785 O O . LEU A 1 97 ? -16.160 -1.631 19.438 1.00 85.44 97 LEU A O 1
ATOM 789 N N . CYS A 1 98 ? -16.688 -0.531 17.559 1.00 85.81 98 CYS A N 1
ATOM 790 C CA . CYS A 1 98 ? -16.198 -1.572 16.655 1.00 85.81 98 CYS A CA 1
ATOM 791 C C . CYS A 1 98 ? -14.704 -1.864 16.846 1.00 85.81 98 CYS A C 1
ATOM 793 O O . CYS A 1 98 ? -14.290 -3.010 16.693 1.00 85.81 98 CYS A O 1
ATOM 795 N N . GLY A 1 99 ? -13.908 -0.872 17.247 1.00 85.81 99 GLY A N 1
ATOM 796 C CA . GLY A 1 99 ? -12.484 -1.037 17.532 1.00 85.81 99 GLY A CA 1
ATOM 797 C C . GLY A 1 99 ? -12.166 -2.076 18.607 1.00 85.81 99 GLY A C 1
ATOM 798 O O . GLY A 1 99 ? -11.233 -2.871 18.460 1.00 85.81 99 GLY A O 1
ATOM 799 N N . ALA A 1 100 ? -12.999 -2.120 19.648 1.00 88.00 100 ALA A N 1
ATOM 800 C CA . ALA A 1 100 ? -12.912 -3.075 20.749 1.00 88.00 100 ALA A CA 1
ATOM 801 C C . ALA A 1 100 ? -13.637 -4.408 20.465 1.00 88.00 100 ALA A C 1
ATOM 803 O O . ALA A 1 100 ? -13.601 -5.313 21.298 1.00 88.00 100 ALA A O 1
ATOM 804 N N . CYS A 1 101 ? -14.286 -4.543 19.302 1.00 90.75 101 CYS A N 1
ATOM 805 C CA . CYS A 1 101 ? -15.088 -5.711 18.956 1.00 90.75 101 CYS A CA 1
ATOM 806 C C . CYS A 1 101 ? -14.225 -6.888 18.476 1.00 90.75 101 CYS A C 1
ATOM 808 O O . CYS A 1 101 ? -13.346 -6.740 17.617 1.00 90.75 101 CYS A O 1
ATOM 810 N N . ARG A 1 102 ? -14.523 -8.102 18.948 1.00 91.25 102 ARG A N 1
ATOM 811 C CA . ARG A 1 102 ? -13.880 -9.345 18.485 1.00 91.25 102 ARG A CA 1
ATOM 812 C C . ARG A 1 102 ? -14.098 -9.616 16.997 1.00 91.25 102 ARG A C 1
ATOM 814 O O . ARG A 1 102 ? -13.235 -10.205 16.349 1.00 91.25 102 ARG A O 1
ATOM 821 N N . HIS A 1 103 ? -15.214 -9.147 16.448 1.00 91.12 103 HIS A N 1
ATOM 822 C CA . HIS A 1 103 ? -15.602 -9.381 15.057 1.00 91.12 103 HIS A CA 1
ATOM 823 C C . HIS A 1 103 ? -15.060 -8.341 14.073 1.00 91.12 103 HIS A C 1
ATOM 825 O O . HIS A 1 103 ? -15.284 -8.469 12.871 1.00 91.12 103 HIS A O 1
ATOM 831 N N . PHE A 1 104 ? -14.338 -7.323 14.547 1.00 90.50 104 PHE A N 1
ATOM 832 C CA . PHE A 1 104 ? -13.749 -6.319 13.670 1.00 90.50 104 PHE A CA 1
ATOM 833 C C . PHE A 1 104 ? -12.445 -6.816 13.038 1.00 90.50 104 PHE A C 1
ATOM 835 O O . PHE A 1 104 ? -11.493 -7.167 13.740 1.00 90.50 104 PHE A O 1
ATOM 842 N N . ASN A 1 105 ? -12.394 -6.789 11.705 1.00 88.94 105 ASN A N 1
ATOM 843 C CA . ASN A 1 105 ? -11.217 -7.092 10.905 1.00 88.94 105 ASN A CA 1
ATOM 844 C C . ASN A 1 105 ? -10.545 -5.793 10.429 1.00 88.94 105 ASN A C 1
ATOM 846 O O . ASN A 1 105 ? -11.016 -5.132 9.503 1.00 88.94 105 ASN A O 1
ATOM 850 N N . ALA A 1 106 ? -9.402 -5.468 11.034 1.00 86.62 106 ALA A N 1
ATOM 851 C CA . ALA A 1 106 ? -8.613 -4.272 10.735 1.00 86.62 106 ALA A CA 1
ATOM 852 C C . ALA A 1 106 ? -8.001 -4.260 9.319 1.00 86.62 106 ALA A C 1
ATOM 854 O O . ALA A 1 106 ? -7.764 -3.200 8.752 1.00 86.62 106 ALA A O 1
ATOM 855 N N . THR A 1 107 ? -7.745 -5.426 8.726 1.00 85.56 107 THR A N 1
ATOM 856 C CA . THR A 1 107 ? -7.092 -5.569 7.413 1.00 85.56 107 THR A CA 1
ATOM 857 C C . THR A 1 107 ? -8.003 -5.119 6.267 1.00 85.56 107 THR A C 1
ATOM 859 O O . THR A 1 107 ? -7.528 -4.531 5.291 1.00 85.56 107 THR A O 1
ATOM 862 N N . ASN A 1 108 ? -9.308 -5.359 6.419 1.00 82.38 108 ASN A N 1
ATOM 863 C CA . ASN A 1 108 ? -10.343 -5.037 5.434 1.00 82.38 108 ASN A CA 1
ATOM 864 C C . ASN A 1 108 ? -11.350 -3.985 5.934 1.00 82.38 108 ASN A C 1
ATOM 866 O O . ASN A 1 108 ? -12.295 -3.688 5.216 1.00 82.38 108 ASN A O 1
ATOM 870 N N . GLN A 1 109 ? -11.165 -3.436 7.143 1.00 86.81 109 GLN A N 1
ATOM 871 C CA . GLN A 1 109 ? -12.090 -2.486 7.778 1.00 86.81 109 GLN A CA 1
ATOM 872 C C . GLN A 1 109 ? -13.543 -3.004 7.814 1.00 86.81 109 GLN A C 1
ATOM 874 O O . GLN A 1 109 ? -14.479 -2.298 7.447 1.00 86.81 109 GLN A O 1
ATOM 879 N N . LEU A 1 110 ? -13.728 -4.260 8.222 1.00 88.56 110 LEU A N 1
ATOM 880 C CA . LEU A 1 110 ? -14.977 -5.003 8.018 1.00 88.56 110 LEU A CA 1
ATOM 881 C C . LEU A 1 110 ? -15.480 -5.635 9.325 1.00 88.56 110 LEU A C 1
ATOM 883 O O . LEU A 1 110 ? -14.679 -6.086 10.149 1.00 88.56 110 LEU A O 1
ATOM 887 N N . CYS A 1 111 ? -16.798 -5.698 9.502 1.00 88.31 111 CYS A N 1
ATOM 888 C CA . CYS A 1 111 ? -17.451 -6.501 10.532 1.00 88.31 111 CYS A CA 1
ATOM 889 C C . CYS A 1 111 ? -17.690 -7.925 10.014 1.00 88.31 111 CYS A C 1
ATOM 891 O O . CYS A 1 111 ? -18.514 -8.124 9.130 1.00 88.31 111 CYS A O 1
ATOM 893 N N . MET A 1 112 ? -17.027 -8.930 10.590 1.00 89.38 112 MET A N 1
ATOM 894 C CA . MET A 1 112 ? -17.092 -10.324 10.111 1.00 89.38 112 MET A CA 1
ATOM 895 C C . MET A 1 112 ? -18.463 -11.008 10.266 1.00 89.38 112 MET A C 1
ATOM 897 O O . MET A 1 112 ? -18.633 -12.121 9.782 1.00 89.38 112 MET A O 1
ATOM 901 N N . ILE A 1 113 ? -19.414 -10.404 10.987 1.00 90.12 113 ILE A N 1
ATOM 902 C CA . ILE A 1 113 ? -20.774 -10.950 11.142 1.00 90.12 113 ILE A CA 1
ATOM 903 C C . ILE A 1 113 ? -21.681 -10.481 10.005 1.00 90.12 113 ILE A C 1
ATOM 905 O O . ILE A 1 113 ? -22.428 -11.274 9.443 1.00 90.12 113 ILE A O 1
ATOM 909 N N . LEU A 1 114 ? -21.640 -9.179 9.714 1.00 87.25 114 LEU A N 1
ATOM 910 C CA . LEU A 1 114 ? -22.542 -8.528 8.762 1.00 87.25 114 LEU A CA 1
ATOM 911 C C . LEU A 1 114 ? -21.916 -8.360 7.373 1.00 87.25 114 LEU A C 1
ATOM 913 O O . LEU A 1 114 ? -22.598 -7.923 6.454 1.00 87.25 114 LEU A O 1
ATOM 917 N N . ASP A 1 115 ? -20.624 -8.673 7.230 1.00 86.25 115 ASP A N 1
ATOM 918 C CA . ASP A 1 115 ? -19.815 -8.424 6.031 1.00 86.25 115 ASP A CA 1
ATOM 919 C C . ASP A 1 115 ? -19.888 -6.966 5.535 1.00 86.25 115 ASP A C 1
ATOM 921 O O . ASP A 1 115 ? -19.715 -6.663 4.354 1.00 86.25 115 ASP A O 1
ATOM 925 N N . GLU A 1 116 ? -20.110 -6.040 6.470 1.00 84.44 116 GLU A N 1
ATOM 926 C CA . GLU A 1 116 ? -20.252 -4.611 6.212 1.00 84.44 116 GLU A CA 1
ATOM 927 C C . GLU A 1 116 ? -19.015 -3.839 6.678 1.00 84.44 116 GLU A C 1
ATOM 929 O O . GLU A 1 116 ? -18.363 -4.193 7.671 1.00 84.44 116 GLU A O 1
ATOM 934 N N . HIS A 1 117 ? -18.671 -2.778 5.948 1.00 83.75 117 HIS A N 1
ATOM 935 C CA . HIS A 1 117 ? -17.532 -1.941 6.294 1.00 83.75 117 HIS A CA 1
ATOM 936 C C . HIS A 1 117 ? -17.855 -1.032 7.477 1.00 83.75 117 HIS A C 1
ATOM 938 O O . HIS A 1 117 ? -18.904 -0.400 7.536 1.00 83.75 117 HIS A O 1
ATOM 944 N N . VAL A 1 118 ? -16.917 -0.937 8.414 1.00 84.88 118 VAL A N 1
ATOM 945 C CA . VAL A 1 118 ? -17.083 -0.112 9.612 1.00 84.88 118 VAL A CA 1
ATOM 946 C C . VAL A 1 118 ? -16.727 1.338 9.299 1.00 84.88 118 VAL A C 1
ATOM 948 O O . VAL A 1 118 ? -15.650 1.608 8.763 1.00 84.88 118 VAL A O 1
ATOM 951 N N . THR A 1 119 ? -17.588 2.276 9.688 1.00 81.00 119 THR A N 1
ATOM 952 C CA . THR A 1 119 ? -17.333 3.722 9.613 1.00 81.00 119 THR A CA 1
ATOM 953 C C . THR A 1 119 ? -17.176 4.325 11.014 1.00 81.00 119 THR A C 1
ATOM 955 O O . THR A 1 119 ? -17.367 3.652 12.027 1.00 81.00 119 THR A O 1
ATOM 958 N N . ASN A 1 120 ? -16.788 5.602 11.089 1.00 76.00 120 ASN A N 1
ATOM 959 C CA . ASN A 1 120 ? -16.657 6.312 12.368 1.00 76.00 120 ASN A CA 1
ATOM 960 C C . ASN A 1 120 ? -17.998 6.803 12.937 1.00 76.00 120 ASN A C 1
ATOM 962 O O . ASN A 1 120 ? -18.040 7.209 14.095 1.00 76.00 120 ASN A O 1
ATOM 966 N N . GLU A 1 121 ? -19.067 6.825 12.137 1.00 75.12 121 GLU A N 1
ATOM 967 C CA . GLU A 1 121 ? -20.330 7.462 12.530 1.00 75.12 121 GLU A CA 1
ATOM 968 C C . GLU A 1 121 ? -21.265 6.509 13.274 1.00 75.12 121 GLU A C 1
ATOM 970 O O . GLU A 1 121 ? -21.915 6.910 14.245 1.00 75.12 121 GLU A O 1
ATOM 975 N N . HIS A 1 122 ? -21.321 5.244 12.848 1.00 74.88 122 HIS A N 1
ATOM 976 C CA . HIS A 1 122 ? -22.161 4.244 13.495 1.00 74.88 122 HIS A CA 1
ATOM 977 C C . HIS A 1 122 ? -21.606 2.821 13.378 1.00 74.88 122 HIS A C 1
ATOM 979 O O . HIS A 1 122 ? -21.073 2.450 12.329 1.00 74.88 122 HIS A O 1
ATOM 985 N N . PRO A 1 123 ? -21.739 1.992 14.432 1.00 81.88 123 PRO A N 1
ATOM 986 C CA . PRO A 1 123 ? -21.492 0.563 14.317 1.00 81.88 123 PRO A CA 1
ATOM 987 C C . PRO A 1 123 ? -22.573 -0.087 13.432 1.00 81.88 123 PRO A C 1
ATOM 989 O O . PRO A 1 123 ? -23.756 0.148 13.673 1.00 81.88 123 PRO A O 1
ATOM 992 N N . PRO A 1 124 ? -22.208 -0.954 12.468 1.00 83.69 124 PRO A N 1
ATOM 993 C CA . PRO A 1 124 ? -23.170 -1.555 11.535 1.00 83.69 124 PRO A CA 1
ATOM 994 C C . PRO A 1 124 ? -24.179 -2.486 12.224 1.00 83.69 124 PRO A C 1
ATOM 996 O O . PRO A 1 124 ? -25.303 -2.638 11.770 1.00 83.69 124 PRO A O 1
ATOM 999 N N . CYS A 1 125 ? -23.803 -3.094 13.354 1.00 85.25 125 CYS A N 1
ATOM 1000 C CA . CYS A 1 125 ? -24.699 -3.942 14.145 1.00 85.25 125 CYS A CA 1
ATOM 1001 C C . CYS A 1 125 ? -25.499 -3.182 15.212 1.00 85.25 125 CYS A C 1
ATOM 1003 O O . CYS A 1 125 ? -26.075 -3.830 16.082 1.00 85.25 125 CYS A O 1
ATOM 1005 N N . GLU A 1 126 ? -25.427 -1.844 15.239 1.00 84.88 126 GLU A N 1
ATOM 1006 C CA . GLU A 1 126 ? -26.021 -0.978 16.277 1.00 84.88 126 GLU A CA 1
ATOM 1007 C C . GLU A 1 126 ? -25.624 -1.348 17.728 1.00 84.88 126 GLU A C 1
ATOM 1009 O O . GLU A 1 126 ? -26.175 -0.837 18.699 1.00 84.88 126 GLU A O 1
ATOM 1014 N N . GLY A 1 127 ? -24.619 -2.216 17.894 1.00 83.44 127 GLY A N 1
ATOM 1015 C CA . GLY A 1 127 ? -24.184 -2.760 19.179 1.00 83.44 127 GLY A CA 1
ATOM 1016 C C . GLY A 1 127 ? -24.852 -4.077 19.597 1.00 83.44 127 GLY A C 1
ATOM 1017 O O . GLY A 1 127 ? -24.39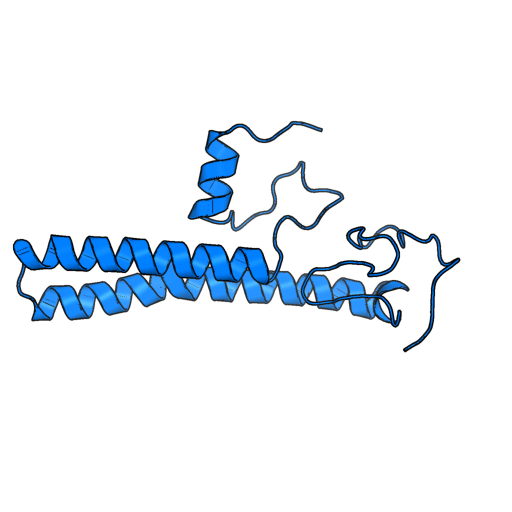0 -4.676 20.562 1.00 83.44 127 GLY A O 1
ATOM 1018 N N . GLU A 1 128 ? -25.866 -4.580 18.884 1.00 87.00 128 GLU A N 1
ATOM 1019 C CA . GLU A 1 128 ? -26.591 -5.805 19.273 1.00 87.00 128 GLU A CA 1
ATOM 1020 C C . GLU A 1 128 ? -25.715 -7.063 19.214 1.00 87.00 128 GLU A C 1
ATOM 1022 O O . GLU A 1 128 ? -25.792 -7.931 20.081 1.00 87.00 128 GLU A O 1
ATOM 1027 N N . ALA A 1 129 ? -24.853 -7.143 18.198 1.00 87.00 129 ALA A N 1
ATOM 1028 C CA . ALA A 1 129 ? -23.925 -8.254 17.977 1.00 87.00 129 ALA A CA 1
ATOM 1029 C C . ALA A 1 129 ? -22.482 -7.910 18.394 1.00 87.00 129 ALA A C 1
ATOM 1031 O O . ALA A 1 129 ? -21.520 -8.478 17.875 1.00 87.00 129 ALA A O 1
ATOM 1032 N N . TRP A 1 130 ? -22.308 -6.904 19.256 1.00 90.56 130 TRP A N 1
ATOM 1033 C CA . TRP A 1 130 ? -20.987 -6.491 19.715 1.00 90.56 130 TRP A CA 1
ATOM 1034 C C . TRP A 1 130 ? -20.470 -7.421 20.816 1.00 90.56 130 TRP A C 1
ATOM 1036 O O . TRP A 1 130 ? -21.158 -7.678 21.802 1.00 90.56 130 TRP A O 1
ATOM 1046 N N . GLU A 1 131 ? -19.222 -7.870 20.679 1.00 89.25 131 GLU A N 1
ATOM 1047 C CA . GLU A 1 131 ? -18.541 -8.693 21.680 1.00 89.25 131 GLU A CA 1
ATOM 1048 C C . GLU A 1 131 ? -17.162 -8.105 22.012 1.00 89.25 131 GLU A C 1
ATOM 1050 O O . GLU A 1 131 ? -16.404 -7.802 21.083 1.00 89.25 131 GLU A O 1
ATOM 1055 N N . PRO A 1 132 ? -16.793 -7.974 23.301 1.00 89.94 132 PRO A N 1
ATOM 1056 C CA . PRO A 1 132 ? -15.476 -7.481 23.689 1.00 89.94 132 PRO A CA 1
ATOM 1057 C C . PRO A 1 132 ? -14.366 -8.460 23.276 1.00 89.94 132 PRO A C 1
ATOM 1059 O O . PRO A 1 132 ? -14.555 -9.679 23.300 1.00 89.94 132 PRO A O 1
ATOM 1062 N N . ARG A 1 133 ? -13.200 -7.916 22.907 1.00 82.81 133 ARG A N 1
ATOM 1063 C CA . ARG A 1 133 ? -11.959 -8.687 22.713 1.00 82.81 133 ARG A CA 1
ATOM 1064 C C . ARG A 1 133 ? -11.318 -9.146 24.015 1.00 82.81 133 ARG A C 1
ATOM 1066 O O . ARG A 1 133 ? -11.383 -8.392 25.010 1.00 82.81 133 ARG A O 1
#

pLDDT: mean 82.24, std 11.49, range [52.5, 94.38]

Secondary structure (DSSP, 8-state):
-PPPPHHHHHHHHHH--SS--TT-SSS-S--HHHHHHHHHHHHHHHHHHHHHHTTTS-HHHHHHHHHHHIIIIIIHHHHHHHHHHHHHHHHHHHHSGGGGBTTEETTTTEETTTTEE--SS--TTTTTT--B-

Sequence (133 aa):
MREPTDGEKLLDLFLLRTKEPEYAVDMPFYTTGSIVAAALMRVAILGVASIILSQWMDSTKVWWFAMITLWAIGVFPAWLQYQRFHEKIEKITDGTLCGACRHFNATNQLCMILDEHVTNEHPPCEGEAWEPR

Foldseek 3Di:
DDDDDPVRVVCCQAVVDPDDDPVCQFAPPDFLVSLVNNLVVQLVVLVVVLVVVV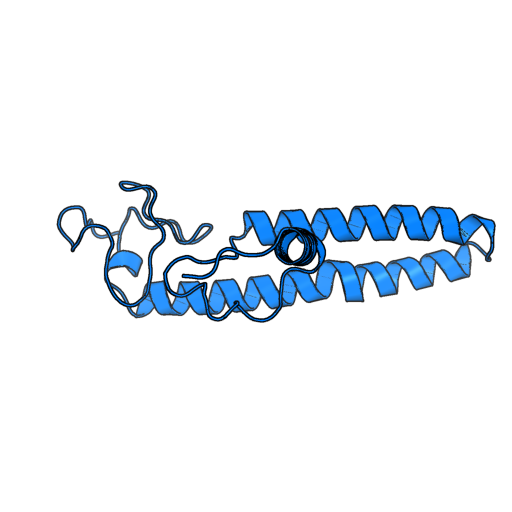VPDPNVVSVVVSVVCNVPRRPVVSVSVVVVLLVQLVCCLVQHLLVQFPQQDSRRCARNVVRGHDDNPADPVNCPPGDGD

Radius of gyration: 19.08 Å; chains: 1; bounding box: 50×24×51 Å